Protein AF-A0A2A3JW43-F1 (afdb_monomer_lite)

Structure (mmCIF, N/CA/C/O backbone):
data_AF-A0A2A3JW43-F1
#
_entry.id   AF-A0A2A3JW43-F1
#
loop_
_atom_site.group_PDB
_atom_site.id
_atom_site.type_symbol
_atom_site.label_atom_id
_atom_site.label_alt_id
_atom_site.label_comp_id
_atom_site.label_asym_id
_atom_site.label_entity_id
_atom_site.label_seq_id
_atom_site.pdbx_PDB_ins_code
_atom_site.Cartn_x
_atom_site.Cartn_y
_atom_site.Cartn_z
_atom_site.occupancy
_atom_site.B_iso_or_equiv
_atom_site.auth_seq_id
_atom_site.auth_comp_id
_atom_site.auth_asym_id
_atom_site.auth_atom_id
_atom_site.pdbx_PDB_model_num
ATOM 1 N N . MET A 1 1 ? 16.496 1.775 -13.556 1.00 76.06 1 MET A N 1
ATOM 2 C CA . MET A 1 1 ? 16.497 1.705 -12.081 1.00 76.06 1 MET A CA 1
ATOM 3 C C . MET A 1 1 ? 17.542 0.686 -11.689 1.00 76.06 1 MET A C 1
ATOM 5 O O . MET A 1 1 ? 17.567 -0.373 -12.303 1.00 76.06 1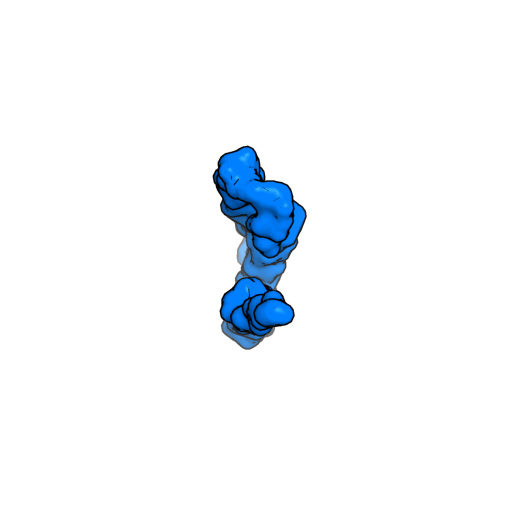 MET A O 1
ATOM 9 N N . THR A 1 2 ? 18.426 1.015 -10.754 1.00 92.81 2 THR A N 1
ATOM 10 C CA . THR A 1 2 ? 19.370 0.031 -10.197 1.00 92.81 2 THR A CA 1
ATOM 11 C C . THR A 1 2 ? 18.689 -0.784 -9.095 1.00 92.81 2 THR A C 1
ATOM 13 O O . THR A 1 2 ? 17.685 -0.339 -8.535 1.00 92.81 2 THR A O 1
ATOM 16 N N . ASP A 1 3 ? 19.236 -1.953 -8.748 1.00 92.75 3 ASP A N 1
ATOM 17 C CA . ASP A 1 3 ? 18.681 -2.796 -7.674 1.00 92.75 3 ASP A CA 1
ATOM 18 C C . ASP A 1 3 ? 18.631 -2.058 -6.330 1.00 92.75 3 ASP A C 1
ATOM 20 O O . ASP A 1 3 ? 17.650 -2.145 -5.592 1.00 92.75 3 ASP A O 1
ATOM 24 N N . MET A 1 4 ? 19.661 -1.254 -6.042 1.00 96.56 4 MET A N 1
ATOM 25 C CA . MET A 1 4 ? 19.715 -0.415 -4.843 1.00 96.56 4 MET A CA 1
ATOM 26 C C . MET A 1 4 ? 18.608 0.646 -4.841 1.00 96.56 4 MET A C 1
ATOM 28 O O . MET A 1 4 ? 17.942 0.840 -3.828 1.00 96.56 4 MET A O 1
ATOM 32 N N . GLU A 1 5 ? 18.377 1.315 -5.973 1.00 94.38 5 GLU A N 1
ATOM 33 C CA . GLU A 1 5 ? 17.324 2.327 -6.098 1.00 94.38 5 GLU A CA 1
ATOM 34 C C . GLU A 1 5 ? 15.927 1.703 -5.937 1.00 94.38 5 GLU A C 1
ATOM 36 O O . GLU A 1 5 ? 15.049 2.283 -5.294 1.00 94.38 5 GLU A O 1
ATOM 41 N N . LEU A 1 6 ? 15.718 0.496 -6.475 1.00 94.06 6 LEU A N 1
ATOM 42 C CA . LEU A 1 6 ? 14.477 -0.252 -6.284 1.00 94.06 6 LEU A CA 1
ATOM 43 C C . LEU A 1 6 ? 14.272 -0.607 -4.807 1.00 94.06 6 LEU A C 1
ATOM 45 O O . LEU A 1 6 ? 13.199 -0.346 -4.263 1.00 94.06 6 LEU A O 1
ATOM 49 N N . LEU A 1 7 ? 15.299 -1.139 -4.139 1.00 96.44 7 LEU A N 1
ATOM 50 C CA . LEU A 1 7 ? 15.229 -1.490 -2.722 1.00 96.44 7 LEU A CA 1
ATOM 51 C C . LEU A 1 7 ? 14.949 -0.264 -1.842 1.00 96.44 7 LEU A C 1
ATOM 53 O O . LEU A 1 7 ? 14.124 -0.340 -0.934 1.00 96.44 7 LEU A O 1
ATOM 57 N N . GLN A 1 8 ? 15.572 0.878 -2.141 1.00 97.44 8 GLN A N 1
ATOM 58 C CA . GLN A 1 8 ? 15.314 2.145 -1.451 1.00 97.44 8 GLN A CA 1
ATOM 59 C C . GLN A 1 8 ? 13.864 2.603 -1.622 1.00 97.44 8 GLN A C 1
ATOM 61 O O . GLN A 1 8 ? 13.226 2.984 -0.643 1.00 97.44 8 GLN A O 1
ATOM 66 N N . ARG A 1 9 ? 13.312 2.531 -2.839 1.00 95.88 9 ARG A N 1
ATOM 67 C CA . ARG A 1 9 ? 11.912 2.904 -3.109 1.00 95.88 9 ARG A CA 1
ATOM 68 C C . ARG A 1 9 ? 10.926 1.977 -2.402 1.00 95.88 9 ARG A C 1
ATOM 70 O O . ARG A 1 9 ? 9.957 2.460 -1.822 1.00 95.88 9 ARG A O 1
ATOM 77 N N . LEU A 1 10 ? 11.179 0.668 -2.411 1.00 97.56 10 LEU A N 1
ATOM 78 C CA . LEU A 1 10 ? 10.352 -0.310 -1.699 1.00 97.56 10 LEU A CA 1
ATOM 79 C C . LEU A 1 10 ? 10.438 -0.119 -0.180 1.00 97.56 10 LEU A C 1
ATOM 81 O O . LEU A 1 10 ? 9.410 -0.124 0.497 1.00 97.56 10 LEU A O 1
ATOM 85 N N . GLY A 1 11 ? 11.642 0.115 0.347 1.00 97.75 11 GLY A N 1
ATOM 86 C CA . GLY A 1 11 ? 11.868 0.429 1.755 1.00 97.75 11 GLY A CA 1
ATOM 87 C C . GLY A 1 11 ? 11.172 1.720 2.181 1.00 97.75 11 GLY A C 1
ATOM 88 O O . GLY A 1 11 ? 10.519 1.743 3.221 1.00 97.75 11 GLY A O 1
ATOM 89 N N . LEU A 1 12 ? 11.232 2.770 1.356 1.00 98.12 12 LEU A N 1
ATOM 90 C CA . LEU A 1 12 ? 10.538 4.033 1.603 1.00 98.12 12 LEU A CA 1
ATOM 91 C C . LEU A 1 12 ? 9.016 3.846 1.591 1.00 98.12 12 LEU A C 1
ATOM 93 O O . LEU A 1 12 ? 8.332 4.329 2.489 1.00 98.12 12 LEU A O 1
ATOM 97 N N . ALA A 1 13 ? 8.482 3.103 0.620 1.00 97.75 13 ALA A N 1
ATOM 98 C CA . ALA A 1 13 ? 7.054 2.817 0.536 1.00 97.75 13 ALA A CA 1
ATOM 99 C C . ALA A 1 13 ? 6.550 2.017 1.756 1.00 97.75 13 ALA A C 1
ATOM 101 O O . ALA A 1 13 ? 5.504 2.340 2.324 1.00 97.75 13 ALA A O 1
ATOM 102 N N . LEU A 1 14 ? 7.324 1.024 2.210 1.00 97.56 14 LEU A N 1
ATOM 103 C CA . LEU A 1 14 ? 7.061 0.281 3.445 1.00 97.56 14 LEU A CA 1
ATOM 104 C C . LEU A 1 14 ? 7.122 1.199 4.677 1.00 97.56 14 LEU A C 1
ATOM 106 O O . LEU A 1 14 ? 6.226 1.147 5.517 1.00 97.56 14 LEU A O 1
ATOM 110 N N . ALA A 1 15 ? 8.152 2.043 4.783 1.00 97.69 15 ALA A N 1
ATOM 111 C CA . ALA A 1 15 ? 8.341 2.961 5.904 1.00 97.69 15 ALA A CA 1
ATOM 112 C C . ALA A 1 15 ? 7.194 3.973 6.015 1.00 97.69 15 ALA A C 1
ATOM 114 O O . ALA A 1 15 ? 6.684 4.192 7.110 1.00 97.69 15 ALA A O 1
ATOM 115 N N . ILE A 1 16 ? 6.731 4.523 4.889 1.00 96.81 16 ILE A N 1
ATOM 116 C CA . ILE A 1 16 ? 5.559 5.408 4.841 1.00 96.81 16 ILE A CA 1
ATOM 117 C C . ILE A 1 16 ? 4.309 4.657 5.318 1.00 96.81 16 ILE A C 1
ATOM 119 O O . ILE A 1 16 ? 3.576 5.160 6.167 1.00 96.81 16 ILE A O 1
ATOM 123 N N . GLY A 1 17 ? 4.084 3.431 4.833 1.00 94.88 17 GLY A N 1
ATOM 124 C CA . GLY A 1 17 ? 2.964 2.601 5.281 1.00 94.88 17 GLY A CA 1
ATOM 125 C C . GLY A 1 17 ? 3.008 2.297 6.784 1.00 94.88 17 GLY A C 1
ATOM 126 O O . GLY A 1 17 ? 1.996 2.406 7.477 1.00 94.88 17 GLY A O 1
ATOM 127 N N . LEU A 1 18 ? 4.186 1.969 7.316 1.00 95.06 18 LEU A N 1
ATOM 128 C CA . LEU A 1 18 ? 4.394 1.745 8.748 1.00 95.06 18 LEU A CA 1
ATOM 129 C C . LEU A 1 18 ? 4.159 3.014 9.571 1.00 95.06 18 LEU A C 1
ATOM 131 O O . LEU A 1 18 ? 3.506 2.931 10.609 1.00 95.06 18 LEU A O 1
ATOM 135 N N . LEU A 1 19 ? 4.647 4.169 9.106 1.00 94.38 19 LEU A N 1
ATOM 136 C CA . LEU A 1 19 ? 4.483 5.459 9.776 1.00 94.38 19 LEU A CA 1
ATOM 137 C C . LEU A 1 19 ? 3.001 5.820 9.913 1.00 94.38 19 LEU A C 1
ATOM 139 O O . LEU A 1 19 ? 2.525 6.035 11.025 1.00 94.38 19 LEU A O 1
ATOM 143 N N . VAL A 1 20 ? 2.251 5.772 8.807 1.00 91.19 20 VAL A N 1
ATOM 144 C CA . VAL A 1 20 ? 0.799 6.022 8.808 1.00 91.19 20 VAL A CA 1
ATOM 145 C C . VAL A 1 20 ? 0.084 5.037 9.733 1.00 91.19 20 VAL A C 1
ATOM 147 O O . VAL A 1 20 ? -0.770 5.423 10.533 1.00 91.19 20 VAL A O 1
ATOM 150 N N . GLY A 1 21 ? 0.446 3.754 9.662 1.00 89.69 21 GLY A N 1
ATOM 151 C CA . GLY A 1 21 ? -0.120 2.727 10.528 1.00 89.69 21 GLY A CA 1
ATOM 152 C C . GLY A 1 21 ? 0.147 2.974 12.015 1.00 89.69 21 GLY A C 1
ATOM 153 O O . GLY A 1 21 ? -0.727 2.711 12.843 1.00 89.69 21 GLY A O 1
ATOM 154 N N . LEU A 1 22 ? 1.331 3.484 12.361 1.00 89.44 22 LEU A N 1
ATOM 155 C CA . LEU A 1 22 ? 1.726 3.781 13.735 1.00 89.44 22 LEU A CA 1
ATOM 156 C C . LEU A 1 22 ? 0.999 5.014 14.275 1.00 89.44 22 LEU A C 1
ATOM 158 O O . LEU A 1 22 ? 0.453 4.947 15.373 1.00 89.44 22 LEU A O 1
ATOM 162 N N . GLU A 1 23 ? 0.933 6.098 13.501 1.00 88.81 23 GLU A N 1
ATOM 163 C CA . GLU A 1 23 ? 0.189 7.311 13.866 1.00 88.81 23 GLU A CA 1
ATOM 164 C C . GLU A 1 23 ? -1.286 6.991 14.131 1.00 88.81 23 GLU A C 1
ATOM 166 O O . GLU A 1 23 ? -1.840 7.335 15.179 1.00 88.81 23 GLU A O 1
ATOM 171 N N . ARG A 1 24 ? -1.914 6.237 13.220 1.00 82.00 24 ARG A N 1
ATOM 172 C CA . ARG A 1 24 ? -3.307 5.797 13.363 1.00 82.00 24 ARG A CA 1
ATOM 173 C C . ARG A 1 24 ? -3.494 4.833 14.534 1.00 82.00 24 ARG A C 1
ATOM 175 O O . ARG A 1 24 ? -4.473 4.950 15.270 1.00 82.00 24 ARG A O 1
ATOM 182 N N . GLY A 1 25 ? -2.554 3.908 14.733 1.00 81.56 25 GLY A N 1
ATOM 183 C CA . GLY A 1 25 ? -2.565 2.967 15.853 1.00 81.56 25 GLY A CA 1
ATOM 184 C C . GLY A 1 25 ? -2.404 3.647 17.214 1.00 81.56 25 GLY A C 1
ATOM 185 O O . GLY A 1 25 ? -3.002 3.204 18.194 1.00 81.56 25 GLY A O 1
ATOM 186 N N . TRP A 1 26 ? -1.644 4.744 17.282 1.00 75.94 26 TRP A N 1
ATOM 187 C CA . TRP A 1 26 ? -1.460 5.519 18.506 1.00 75.94 26 TRP A CA 1
ATOM 188 C C . TRP A 1 26 ? -2.679 6.403 18.798 1.00 75.94 26 TRP A C 1
ATOM 190 O O . TRP A 1 26 ? -3.151 6.406 19.935 1.00 75.94 26 TRP A O 1
ATOM 200 N N . HIS A 1 27 ? -3.252 7.074 17.792 1.00 67.44 27 HIS A N 1
ATOM 201 C CA . HIS A 1 27 ? -4.489 7.850 17.963 1.00 67.44 27 HIS A CA 1
ATOM 202 C C . HIS A 1 27 ? -5.694 6.989 18.368 1.00 67.44 27 HIS A C 1
ATOM 204 O O . HIS A 1 27 ? -6.522 7.434 19.158 1.00 67.44 27 HIS A O 1
ATOM 210 N N . GLY A 1 28 ? -5.748 5.727 17.934 1.00 61.66 28 GLY A N 1
ATOM 211 C CA . GLY A 1 28 ? -6.782 4.774 18.348 1.00 61.66 28 GLY A CA 1
ATOM 212 C C . GLY A 1 28 ? -6.743 4.356 19.825 1.00 61.66 28 GLY A C 1
ATOM 213 O O . GLY A 1 28 ? -7.607 3.593 20.241 1.00 61.66 28 GLY A O 1
ATOM 214 N N . ARG A 1 29 ? -5.769 4.820 20.628 1.00 58.38 29 ARG A N 1
ATOM 215 C CA . ARG A 1 29 ? -5.702 4.533 22.076 1.00 58.38 29 ARG A CA 1
ATOM 216 C C . ARG A 1 29 ? -6.620 5.408 22.937 1.00 58.38 29 ARG A C 1
ATOM 218 O O . ARG A 1 29 ? -6.870 5.038 24.077 1.00 58.38 29 ARG A O 1
ATOM 225 N N . ALA A 1 30 ? -7.107 6.535 22.415 1.00 58.19 30 ALA A N 1
ATOM 226 C CA . ALA A 1 30 ? -8.103 7.376 23.091 1.00 58.19 30 ALA A CA 1
ATOM 227 C C . ALA A 1 30 ? -9.555 7.019 22.704 1.00 58.19 30 ALA A C 1
ATOM 229 O O . ALA A 1 30 ? -10.496 7.439 23.371 1.00 58.19 30 ALA A O 1
ATOM 230 N N . GLU A 1 31 ? -9.730 6.237 21.636 1.00 56.19 31 GLU A N 1
ATOM 231 C CA . GLU A 1 31 ? -11.023 5.809 21.096 1.00 56.19 31 GLU A CA 1
ATOM 232 C C . GLU A 1 31 ? -11.458 4.459 21.695 1.00 56.19 31 GLU A C 1
ATOM 234 O O . GLU A 1 31 ? -10.631 3.582 21.957 1.00 56.19 31 GLU A O 1
ATOM 239 N N . ARG A 1 32 ? -12.768 4.289 21.925 1.00 51.66 32 ARG A N 1
ATOM 240 C CA . ARG A 1 32 ? -13.361 3.105 22.581 1.00 51.66 32 ARG A CA 1
ATOM 241 C C . ARG A 1 32 ? -12.977 1.795 21.874 1.00 51.66 32 ARG A C 1
ATOM 243 O O . ARG A 1 32 ? -12.896 1.727 20.645 1.00 51.66 32 ARG A O 1
ATOM 250 N N . GLU A 1 33 ? -12.803 0.728 22.660 1.00 47.53 33 GLU A N 1
ATOM 251 C CA . GLU A 1 33 ? -12.545 -0.633 22.172 1.00 47.53 33 GLU A CA 1
ATOM 252 C C . GLU A 1 33 ? -13.612 -1.065 21.151 1.00 47.53 33 GLU A C 1
ATOM 254 O O . GLU A 1 33 ? -14.758 -1.329 21.497 1.00 47.53 33 GLU A O 1
ATOM 259 N N . GLY A 1 34 ? -13.236 -1.091 19.866 1.00 53.59 34 GLY A N 1
ATOM 260 C CA . GLY A 1 34 ? -14.124 -1.469 18.758 1.00 53.59 34 GLY A CA 1
ATOM 261 C C . GLY A 1 34 ? -13.914 -0.686 17.457 1.00 53.59 34 GLY A C 1
ATOM 262 O O . GLY A 1 34 ? -14.258 -1.190 16.394 1.00 53.59 34 GLY A O 1
ATOM 263 N N . ALA A 1 35 ? -13.287 0.497 17.501 1.00 51.94 35 ALA A N 1
ATOM 264 C CA . ALA A 1 35 ? -13.088 1.367 16.330 1.00 51.94 35 ALA A CA 1
ATOM 265 C C . ALA A 1 35 ? -11.707 1.225 15.645 1.00 51.94 35 ALA A C 1
ATOM 267 O O . ALA A 1 35 ? -11.218 2.155 15.002 1.00 51.94 35 ALA A O 1
ATOM 268 N N . ARG A 1 36 ? -11.022 0.079 15.779 1.00 58.34 36 ARG A N 1
ATOM 269 C CA . ARG A 1 36 ? -9.700 -0.133 15.152 1.00 58.34 36 ARG A CA 1
ATOM 270 C C . ARG A 1 36 ? -9.851 -0.446 13.657 1.00 58.34 36 ARG A C 1
ATOM 272 O O . ARG A 1 36 ? -9.824 -1.604 13.261 1.00 58.34 36 ARG A O 1
ATOM 279 N N . VAL A 1 37 ? -10.006 0.602 12.845 1.00 57.47 37 VAL A N 1
ATOM 280 C CA . VAL A 1 37 ? -10.322 0.528 11.402 1.00 57.47 37 VAL A CA 1
ATOM 281 C C . VAL A 1 37 ? -9.220 -0.131 10.548 1.00 57.47 37 VAL A C 1
ATOM 283 O O . VAL A 1 37 ? -9.535 -0.738 9.534 1.00 57.47 37 VAL A O 1
ATOM 286 N N . ALA A 1 38 ? -7.943 -0.099 10.944 1.00 64.62 38 ALA A N 1
ATOM 287 C CA . ALA A 1 38 ? -6.879 -0.904 10.325 1.00 64.62 38 ALA A CA 1
ATOM 288 C C . ALA A 1 38 ? -5.606 -0.876 11.188 1.00 64.62 38 ALA A C 1
ATOM 290 O O . ALA A 1 38 ? -5.286 0.143 11.797 1.00 64.62 38 ALA A O 1
ATOM 291 N N . GLY A 1 39 ? -4.877 -1.995 11.252 1.00 76.50 39 GLY A N 1
ATOM 292 C CA . GLY A 1 39 ? -3.630 -2.099 12.017 1.00 76.50 39 GLY A CA 1
ATOM 293 C C . GLY A 1 39 ? -2.392 -1.657 11.229 1.00 76.50 39 GLY A C 1
ATOM 294 O O . GLY A 1 39 ? -2.417 -1.577 10.002 1.00 76.50 39 GLY A O 1
ATOM 295 N N . VAL A 1 40 ? -1.269 -1.468 11.936 1.00 86.94 40 VAL A N 1
ATOM 296 C CA . VAL A 1 40 ? 0.060 -1.144 11.365 1.00 86.94 40 VAL A CA 1
ATOM 297 C C . VAL A 1 40 ? 0.434 -2.063 10.195 1.00 86.94 40 VAL A C 1
ATOM 299 O O . VAL A 1 40 ? 0.954 -1.607 9.181 1.00 86.94 40 VAL A O 1
ATOM 302 N N . ARG A 1 41 ? 0.114 -3.361 10.307 1.00 90.38 41 ARG A N 1
ATOM 303 C CA . ARG A 1 41 ? 0.385 -4.367 9.268 1.00 90.38 41 ARG A CA 1
ATOM 304 C C . ARG A 1 41 ? -0.332 -4.057 7.953 1.00 90.38 41 ARG A C 1
ATOM 306 O O . ARG A 1 41 ? 0.272 -4.188 6.897 1.00 90.38 41 ARG A O 1
ATOM 313 N N . THR A 1 42 ? -1.593 -3.628 8.008 1.00 90.44 42 THR A N 1
ATOM 314 C CA . THR A 1 42 ? -2.392 -3.344 6.809 1.00 90.44 42 THR A CA 1
ATOM 315 C C . THR A 1 42 ? -1.810 -2.160 6.046 1.00 90.44 42 THR A C 1
ATOM 317 O O . THR A 1 42 ? -1.593 -2.261 4.843 1.00 90.44 42 THR A O 1
ATOM 320 N N . PHE A 1 43 ? -1.480 -1.066 6.739 1.00 92.19 43 PHE A N 1
ATOM 321 C CA . PHE A 1 43 ? -0.883 0.105 6.092 1.00 92.19 43 PHE A CA 1
ATOM 322 C C . PHE A 1 43 ? 0.526 -0.170 5.552 1.00 92.19 43 PHE A C 1
ATOM 324 O O . PHE A 1 43 ? 0.848 0.294 4.461 1.00 92.19 43 PHE A O 1
ATOM 331 N N . ALA A 1 44 ? 1.333 -0.983 6.243 1.00 94.94 44 ALA A N 1
ATOM 332 C CA . ALA A 1 44 ? 2.630 -1.429 5.730 1.00 94.94 44 ALA A CA 1
ATOM 333 C C . ALA A 1 44 ? 2.495 -2.199 4.406 1.00 94.94 44 ALA A C 1
ATOM 335 O O . ALA A 1 44 ? 3.217 -1.920 3.450 1.00 94.94 44 ALA A O 1
ATOM 336 N N . LEU A 1 45 ? 1.539 -3.134 4.331 1.00 95.81 45 LEU A N 1
ATOM 337 C CA . LEU A 1 45 ? 1.269 -3.908 3.118 1.00 95.81 45 LEU A CA 1
ATOM 338 C C . LEU A 1 45 ? 0.715 -3.038 1.984 1.00 95.81 45 LEU A C 1
ATOM 340 O O . LEU A 1 45 ? 1.121 -3.219 0.842 1.00 95.81 45 LEU A O 1
ATOM 344 N N . VAL A 1 46 ? -0.162 -2.073 2.282 1.00 95.81 46 VAL A N 1
ATOM 345 C CA . VAL A 1 46 ? -0.685 -1.121 1.285 1.00 95.81 46 VAL A CA 1
ATOM 346 C C . VAL A 1 46 ? 0.435 -0.240 0.723 1.00 95.81 46 VAL A C 1
ATOM 348 O O . VAL A 1 46 ? 0.523 -0.069 -0.492 1.00 95.81 46 VAL A O 1
ATOM 351 N N . GLY A 1 47 ? 1.322 0.273 1.583 1.00 96.31 47 GLY A N 1
ATOM 352 C CA . GLY A 1 47 ? 2.499 1.030 1.155 1.00 96.31 47 GLY A CA 1
ATOM 353 C C . GLY A 1 47 ? 3.415 0.197 0.257 1.00 96.31 47 GLY A C 1
ATOM 354 O O . GLY A 1 47 ? 3.753 0.621 -0.848 1.00 96.31 47 GLY A O 1
ATOM 355 N N . LEU A 1 48 ? 3.744 -1.030 0.676 1.00 97.31 48 LEU A N 1
ATOM 356 C CA . LEU A 1 48 ? 4.571 -1.948 -0.110 1.00 97.31 48 LEU A CA 1
ATOM 357 C C . LEU A 1 48 ? 3.926 -2.304 -1.459 1.00 97.31 48 LEU A C 1
ATOM 359 O O . LEU A 1 48 ? 4.615 -2.302 -2.476 1.00 97.31 48 LEU A O 1
ATOM 363 N N . LEU A 1 49 ? 2.613 -2.552 -1.492 1.00 97.44 49 LEU A N 1
ATOM 364 C CA . LEU A 1 49 ? 1.858 -2.800 -2.723 1.00 97.44 49 LEU A CA 1
ATOM 365 C C . LEU A 1 49 ? 1.985 -1.619 -3.698 1.00 97.44 49 LEU A C 1
ATOM 367 O O . LEU A 1 49 ? 2.248 -1.824 -4.884 1.00 97.44 49 LEU A O 1
ATOM 371 N N . GLY A 1 50 ? 1.852 -0.385 -3.205 1.00 96.62 50 GLY A N 1
ATOM 372 C CA . GLY A 1 50 ? 2.077 0.825 -4.001 1.00 96.62 50 GLY A CA 1
ATOM 373 C C . GLY A 1 50 ? 3.502 0.904 -4.559 1.00 96.62 50 GLY A C 1
ATOM 374 O O . GLY A 1 50 ? 3.689 1.155 -5.748 1.00 96.62 50 GLY A O 1
ATOM 375 N N . GLY A 1 51 ? 4.510 0.611 -3.731 1.00 96.75 51 GLY A N 1
ATOM 376 C CA . GLY A 1 51 ? 5.912 0.565 -4.157 1.00 96.75 51 GLY A CA 1
ATOM 377 C C . GLY A 1 51 ? 6.190 -0.490 -5.235 1.00 96.75 51 GLY A C 1
ATOM 378 O O . GLY A 1 51 ? 6.848 -0.190 -6.230 1.00 96.75 51 GLY A O 1
ATOM 379 N N . VAL A 1 52 ? 5.659 -1.707 -5.076 1.00 97.19 52 VAL A N 1
ATOM 380 C CA . VAL A 1 52 ? 5.833 -2.814 -6.036 1.00 97.19 52 VAL A CA 1
ATOM 381 C C . VAL A 1 52 ? 5.154 -2.492 -7.364 1.00 97.19 52 VAL A C 1
ATOM 383 O O . VAL A 1 52 ? 5.777 -2.579 -8.420 1.00 97.19 52 VAL A O 1
ATOM 386 N N . THR A 1 53 ? 3.888 -2.079 -7.325 1.00 96.81 53 THR A N 1
ATOM 387 C CA . THR A 1 53 ? 3.124 -1.770 -8.544 1.00 96.81 53 THR A CA 1
ATOM 388 C C . THR A 1 53 ? 3.661 -0.537 -9.271 1.00 96.81 53 THR A C 1
ATOM 390 O O . THR A 1 53 ? 3.715 -0.536 -10.499 1.00 96.81 53 THR A O 1
ATOM 393 N N . GLY A 1 54 ? 4.150 0.471 -8.541 1.00 95.25 54 GLY A N 1
ATOM 394 C CA . GLY A 1 54 ? 4.864 1.614 -9.111 1.00 95.25 54 GLY A CA 1
ATOM 395 C C . GLY A 1 54 ? 6.222 1.239 -9.713 1.00 95.25 54 GLY A C 1
ATOM 396 O O . GLY A 1 54 ? 6.576 1.740 -10.776 1.00 95.25 54 GLY A O 1
ATOM 397 N N . GLY A 1 55 ? 6.962 0.319 -9.087 1.00 94.94 55 GLY A N 1
ATOM 398 C CA . GLY A 1 55 ? 8.216 -0.217 -9.630 1.00 94.94 55 GLY A CA 1
ATOM 399 C C . GLY A 1 55 ? 8.029 -1.032 -10.914 1.00 94.94 55 GLY A C 1
ATOM 400 O O . GLY A 1 55 ? 8.917 -1.041 -11.761 1.00 94.94 55 GLY A O 1
ATOM 401 N N . LEU A 1 56 ? 6.866 -1.668 -11.085 1.00 95.12 56 LEU A N 1
ATOM 402 C CA . LEU A 1 56 ? 6.492 -2.420 -12.291 1.00 95.12 56 LEU A CA 1
ATOM 403 C C . LEU A 1 56 ? 5.888 -1.547 -13.403 1.00 95.12 56 LEU A C 1
ATOM 405 O O . LEU A 1 56 ? 5.801 -1.998 -14.547 1.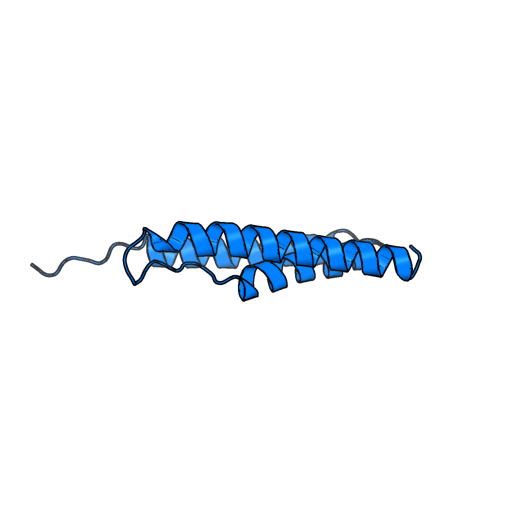00 95.12 56 LEU A O 1
ATOM 409 N N . ALA A 1 57 ? 5.535 -0.292 -13.107 1.00 94.50 57 ALA A N 1
ATOM 410 C CA . ALA A 1 57 ? 4.950 0.643 -14.068 1.00 94.50 57 ALA A CA 1
ATOM 411 C C . ALA A 1 57 ? 5.739 0.808 -15.386 1.00 94.50 57 ALA A C 1
ATOM 413 O O . ALA A 1 57 ? 5.093 0.950 -16.423 1.00 94.50 57 ALA A O 1
ATOM 414 N N . PRO A 1 58 ? 7.089 0.745 -15.422 1.00 93.31 58 PRO A N 1
ATOM 415 C CA . PRO A 1 58 ? 7.834 0.794 -16.682 1.00 93.31 58 PRO A CA 1
ATOM 416 C C . PRO A 1 58 ? 7.507 -0.350 -17.653 1.00 93.31 58 PRO A C 1
ATOM 418 O O . PRO A 1 58 ? 7.673 -0.182 -18.856 1.00 93.31 58 PRO A O 1
ATOM 421 N N . VAL A 1 59 ? 7.046 -1.500 -17.147 1.00 93.81 59 VAL A N 1
ATOM 422 C CA . VAL A 1 59 ? 6.725 -2.692 -17.953 1.00 93.81 59 VAL A CA 1
ATOM 423 C C . VAL A 1 59 ? 5.215 -2.846 -18.146 1.00 93.81 59 VAL A C 1
ATOM 425 O O . VAL A 1 59 ? 4.764 -3.236 -19.217 1.00 93.81 59 VAL A O 1
ATOM 428 N N . SER A 1 60 ? 4.414 -2.523 -17.128 1.00 93.62 60 SER A N 1
ATOM 429 C CA . SER A 1 60 ? 2.950 -2.656 -17.172 1.00 93.62 60 SER A CA 1
ATOM 430 C C . SER A 1 60 ? 2.210 -1.397 -17.637 1.00 93.62 60 SER A C 1
ATOM 432 O O . SER A 1 60 ? 0.985 -1.411 -17.763 1.00 93.62 60 SER A O 1
ATOM 434 N N . GLY A 1 61 ? 2.913 -0.273 -17.788 1.00 92.81 61 GLY A N 1
ATOM 435 C CA . GLY A 1 61 ? 2.293 1.046 -17.878 1.00 92.81 61 GLY A CA 1
ATOM 436 C C . GLY A 1 61 ? 1.493 1.396 -16.615 1.00 92.81 61 GLY A C 1
ATOM 437 O O . GLY A 1 61 ? 1.661 0.796 -15.549 1.00 92.81 61 GLY A O 1
ATOM 438 N N . ALA A 1 62 ? 0.577 2.358 -16.744 1.00 93.94 62 ALA A N 1
ATOM 439 C CA . ALA A 1 62 ? -0.244 2.853 -15.634 1.00 93.94 62 ALA A CA 1
ATOM 440 C C . ALA A 1 62 ? -1.358 1.886 -15.185 1.00 93.94 62 ALA A C 1
ATOM 442 O O . ALA A 1 62 ? -1.988 2.118 -14.154 1.00 93.94 62 ALA A O 1
ATOM 443 N N . VAL A 1 63 ? -1.608 0.807 -15.935 1.00 96.00 63 VAL A N 1
ATOM 444 C CA . VAL A 1 63 ? -2.738 -0.104 -15.691 1.00 96.00 63 VAL A CA 1
ATOM 445 C C . VAL A 1 63 ? -2.618 -0.784 -14.330 1.00 96.00 63 VAL A C 1
ATOM 447 O O . VAL A 1 63 ? -3.553 -0.736 -13.538 1.00 96.00 63 VAL A O 1
ATOM 450 N N . LEU A 1 64 ? -1.464 -1.383 -14.034 1.00 95.56 64 LEU A N 1
ATOM 451 C CA . LEU A 1 64 ? -1.247 -2.122 -12.790 1.00 95.56 64 LEU A CA 1
ATOM 452 C C . LEU A 1 64 ? -1.295 -1.231 -11.530 1.00 95.56 64 LEU A C 1
ATOM 454 O O . LEU A 1 64 ? -2.069 -1.551 -10.625 1.00 95.56 64 LEU A O 1
ATOM 458 N N . PRO A 1 65 ? -0.546 -0.110 -11.438 1.00 94.94 65 PRO A N 1
ATOM 459 C CA . PRO A 1 65 ? -0.657 0.793 -10.291 1.00 94.94 65 PRO A CA 1
ATOM 460 C C . PRO A 1 65 ? -2.049 1.431 -10.183 1.00 94.94 6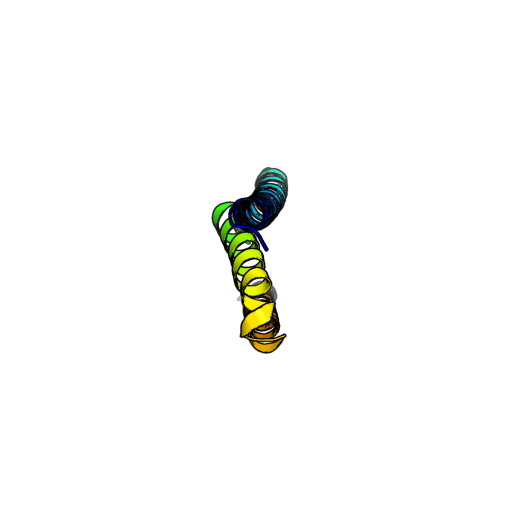5 PRO A C 1
ATOM 462 O O . PRO A 1 65 ? -2.563 1.575 -9.075 1.00 94.94 65 PRO A O 1
ATOM 465 N N . GLY A 1 66 ? -2.701 1.745 -11.309 1.00 96.69 66 GLY A N 1
ATOM 466 C CA . GLY A 1 66 ? -4.079 2.241 -11.321 1.00 96.69 66 GLY A CA 1
ATOM 467 C C . GLY A 1 66 ? -5.072 1.223 -10.756 1.00 96.69 66 GLY A C 1
ATOM 468 O O . GLY A 1 66 ? -5.874 1.560 -9.888 1.00 96.69 66 GLY A O 1
ATOM 469 N N . ALA A 1 67 ? -4.982 -0.040 -11.179 1.00 97.06 67 ALA A N 1
ATOM 470 C CA . ALA A 1 67 ? -5.824 -1.121 -10.672 1.00 97.06 67 ALA A CA 1
ATOM 471 C C . ALA A 1 67 ? -5.602 -1.372 -9.173 1.00 97.06 67 ALA A C 1
ATOM 473 O O . ALA A 1 67 ? -6.569 -1.530 -8.429 1.00 97.06 67 ALA A O 1
ATOM 474 N N . ALA A 1 68 ? -4.350 -1.356 -8.709 1.00 96.31 68 ALA A N 1
ATOM 475 C CA . ALA A 1 68 ? -4.034 -1.508 -7.292 1.00 96.31 68 ALA A CA 1
ATOM 476 C C . ALA A 1 68 ? -4.603 -0.357 -6.449 1.00 96.31 68 ALA A C 1
ATOM 478 O O . ALA A 1 68 ? -5.206 -0.598 -5.402 1.00 96.31 68 ALA A O 1
ATOM 479 N N . LEU A 1 69 ? -4.480 0.884 -6.931 1.00 95.94 69 LEU A N 1
ATOM 480 C CA . LEU A 1 69 ? -5.061 2.052 -6.276 1.00 95.94 69 LEU A CA 1
ATOM 481 C C . LEU A 1 69 ? -6.591 1.955 -6.200 1.00 95.94 69 LEU A C 1
ATOM 483 O O . LEU A 1 69 ? -7.167 2.198 -5.137 1.00 95.94 69 LEU A O 1
ATOM 487 N N . LEU A 1 70 ? -7.246 1.569 -7.299 1.00 97.62 70 LEU A N 1
ATOM 488 C CA . LEU A 1 70 ? -8.696 1.369 -7.345 1.00 97.62 70 LEU A CA 1
ATOM 489 C C . LEU A 1 70 ? -9.145 0.261 -6.389 1.00 97.62 70 LEU A C 1
ATOM 491 O O . LEU A 1 70 ? -10.128 0.444 -5.677 1.00 97.62 70 LEU A O 1
ATOM 495 N N . ALA A 1 71 ? -8.413 -0.853 -6.318 1.00 96.25 71 ALA A N 1
ATOM 496 C CA . ALA A 1 71 ? -8.728 -1.959 -5.418 1.00 96.25 71 ALA A CA 1
ATOM 497 C C . ALA A 1 71 ? -8.647 -1.539 -3.941 1.00 96.25 71 ALA A C 1
ATOM 499 O O . ALA A 1 71 ? -9.580 -1.790 -3.177 1.00 96.25 71 ALA A O 1
ATOM 500 N N . VAL A 1 72 ? -7.570 -0.850 -3.541 1.00 94.62 72 VAL A N 1
ATOM 501 C CA . VAL A 1 72 ? -7.418 -0.329 -2.171 1.00 94.62 72 VAL A CA 1
ATOM 502 C C . VAL A 1 72 ? -8.503 0.702 -1.858 1.00 94.62 72 VAL A C 1
ATOM 504 O O . VAL A 1 72 ? -9.133 0.631 -0.804 1.00 94.62 72 VAL A O 1
ATOM 507 N N . SER A 1 73 ? -8.767 1.631 -2.779 1.00 94.38 73 SER A N 1
ATOM 508 C CA . SER A 1 73 ? -9.801 2.659 -2.599 1.00 94.38 73 SER A CA 1
ATOM 509 C C . SER A 1 73 ? -11.194 2.044 -2.472 1.00 94.38 73 SER A C 1
ATOM 511 O O . SER A 1 73 ? -11.959 2.430 -1.591 1.00 94.38 73 SER A O 1
ATOM 513 N N . GLY A 1 74 ? -11.508 1.045 -3.300 1.00 95.38 74 GLY A N 1
ATOM 514 C CA . GLY A 1 74 ? -12.761 0.299 -3.240 1.00 95.38 74 GLY A CA 1
ATOM 515 C C . GLY A 1 74 ? -12.925 -0.448 -1.918 1.00 95.38 74 GLY A C 1
ATOM 516 O O . GLY A 1 74 ? -13.979 -0.354 -1.296 1.00 95.38 74 GLY A O 1
ATOM 517 N N . LEU A 1 75 ? -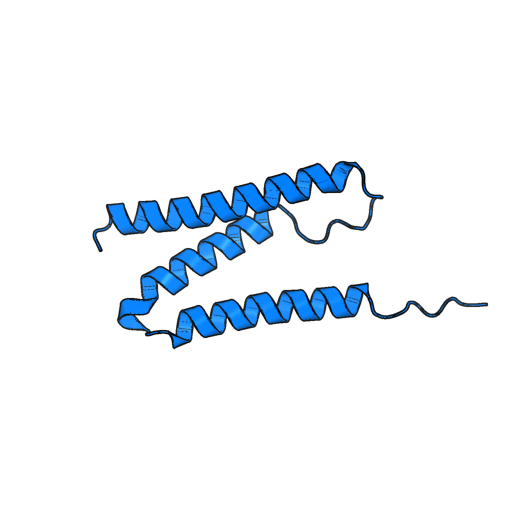11.873 -1.116 -1.430 1.00 91.50 75 LEU A N 1
ATOM 518 C CA . LEU A 1 75 ? -11.897 -1.789 -0.128 1.00 91.50 75 LEU A CA 1
ATOM 519 C C . LEU A 1 75 ? -12.183 -0.804 1.017 1.00 91.50 75 LEU A C 1
ATOM 521 O O . LEU A 1 75 ? -12.995 -1.097 1.894 1.00 91.50 75 LEU A O 1
ATOM 525 N N . LEU A 1 76 ? -11.556 0.377 0.993 1.00 89.12 76 LEU A N 1
ATOM 526 C CA . LEU A 1 76 ? -11.794 1.431 1.982 1.00 89.12 76 LEU A CA 1
ATOM 527 C C . LEU A 1 76 ? -13.220 1.988 1.896 1.00 89.12 76 LEU A C 1
ATOM 529 O O . LEU A 1 76 ? -13.865 2.158 2.930 1.00 89.12 76 LEU A O 1
ATOM 533 N N . ALA A 1 77 ? -13.734 2.224 0.687 1.00 91.25 77 ALA A N 1
ATOM 534 C CA . ALA A 1 77 ? -15.104 2.686 0.474 1.00 91.25 77 ALA A CA 1
ATOM 535 C C . ALA A 1 77 ? -16.129 1.671 1.001 1.00 91.25 77 ALA A C 1
ATOM 537 O O . ALA A 1 77 ? -17.040 2.039 1.737 1.00 91.25 77 ALA A O 1
ATOM 538 N N . VAL A 1 78 ? -15.932 0.384 0.703 1.00 91.69 78 VAL A N 1
ATOM 539 C CA . VAL A 1 78 ? -16.773 -0.714 1.200 1.00 91.69 78 VAL A CA 1
ATOM 540 C C . VAL A 1 78 ? -16.707 -0.810 2.727 1.00 91.69 78 VAL A C 1
ATOM 542 O O . VAL A 1 78 ? -17.743 -0.884 3.385 1.00 91.69 78 VAL A O 1
ATOM 545 N N . SER A 1 79 ? -15.509 -0.746 3.318 1.00 87.19 79 SER A N 1
ATOM 546 C CA . SER A 1 79 ? -15.338 -0.732 4.778 1.00 87.19 79 SER A CA 1
ATOM 547 C C . SER A 1 79 ? -16.064 0.449 5.426 1.00 87.19 79 SER A C 1
ATOM 549 O O . SER A 1 79 ? -16.673 0.303 6.489 1.00 87.19 79 SER A O 1
ATOM 551 N N . TYR A 1 80 ? -16.007 1.622 4.795 1.00 86.00 80 TYR A N 1
ATOM 552 C CA . TYR A 1 80 ? -16.708 2.809 5.263 1.00 86.00 80 TYR A CA 1
ATOM 553 C C . TYR A 1 80 ? -18.225 2.635 5.165 1.00 86.00 80 TYR A C 1
ATOM 555 O O . TYR A 1 80 ? -18.928 2.899 6.137 1.00 86.00 80 TYR A O 1
ATOM 563 N N . TRP A 1 81 ? -18.735 2.110 4.047 1.00 88.94 81 TRP A N 1
ATOM 564 C CA . TRP A 1 81 ? -20.158 1.808 3.882 1.00 88.94 81 TRP A CA 1
ATOM 565 C C . TRP A 1 81 ? -20.675 0.847 4.949 1.00 88.94 81 TRP A C 1
ATOM 567 O O . TRP A 1 81 ? -21.713 1.119 5.540 1.00 88.94 81 TRP A O 1
ATOM 577 N N . PHE A 1 82 ? -19.939 -0.217 5.274 1.00 85.06 82 PHE A N 1
ATOM 578 C CA . PHE A 1 82 ? -20.326 -1.118 6.365 1.00 85.06 82 PHE A CA 1
ATOM 579 C C . PHE A 1 82 ? -20.294 -0.453 7.746 1.00 85.06 82 PHE A C 1
ATOM 581 O O . PHE A 1 82 ? -21.072 -0.825 8.620 1.00 85.06 82 PHE A O 1
ATOM 588 N N . THR A 1 83 ? -19.417 0.533 7.953 1.00 82.56 83 THR A N 1
ATOM 589 C CA . THR A 1 83 ? -19.319 1.268 9.225 1.00 82.56 83 THR A CA 1
ATOM 590 C C . THR A 1 83 ? -20.445 2.293 9.378 1.00 82.56 83 THR A C 1
ATOM 592 O O . THR A 1 83 ? -20.962 2.482 10.478 1.00 82.56 83 THR A O 1
ATOM 595 N N . CYS A 1 84 ? -20.829 2.944 8.279 1.00 73.62 84 CYS A N 1
ATOM 596 C CA . CYS A 1 84 ? -21.867 3.972 8.243 1.00 73.62 84 CYS A CA 1
ATOM 597 C C . CYS A 1 84 ? -23.271 3.434 7.942 1.00 73.62 84 CYS A C 1
ATOM 599 O O . CYS A 1 84 ? -24.233 4.186 8.087 1.00 73.62 84 CYS A O 1
ATOM 601 N N . ALA A 1 85 ? -23.418 2.167 7.543 1.00 69.12 85 ALA A N 1
ATOM 602 C CA . ALA A 1 85 ? -24.726 1.545 7.389 1.00 69.12 85 ALA A CA 1
ATOM 603 C C . ALA A 1 85 ? -25.471 1.604 8.739 1.00 69.12 85 ALA A C 1
ATOM 605 O O . ALA A 1 85 ? -24.959 1.099 9.746 1.00 69.12 85 ALA A O 1
ATOM 606 N N . PRO A 1 86 ? -26.649 2.250 8.802 1.00 57.66 86 PRO A N 1
ATOM 607 C CA . PRO A 1 86 ? -27.346 2.482 10.056 1.00 57.66 86 PRO A CA 1
ATOM 608 C C . PRO A 1 86 ? -27.732 1.147 10.692 1.00 57.66 86 PRO A C 1
ATOM 610 O O . PRO A 1 86 ? -28.483 0.356 10.121 1.00 57.66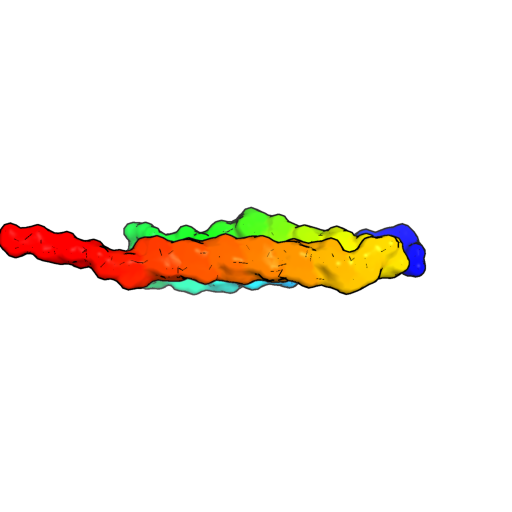 86 PRO A O 1
ATOM 613 N N . ARG A 1 87 ? -27.239 0.904 11.910 1.00 59.97 87 ARG A N 1
ATOM 614 C CA . ARG A 1 87 ? -27.809 -0.117 12.789 1.00 59.97 87 ARG A CA 1
ATOM 615 C C . ARG A 1 87 ? -29.217 0.359 13.144 1.00 59.97 87 ARG A C 1
ATOM 617 O O . ARG A 1 87 ? -29.351 1.327 13.888 1.00 59.97 87 ARG A O 1
ATOM 624 N N . ALA A 1 88 ? -30.249 -0.269 12.583 1.00 59.91 88 ALA A N 1
ATOM 625 C CA . ALA A 1 88 ? -31.621 -0.048 13.028 1.00 59.91 88 ALA A CA 1
ATOM 626 C C . ALA A 1 88 ? -31.675 -0.331 14.539 1.00 59.91 88 ALA A C 1
ATOM 628 O O . ALA A 1 88 ? -31.345 -1.436 14.968 1.00 59.91 88 ALA A O 1
ATOM 629 N N . MET A 1 89 ? -31.997 0.681 15.348 1.00 56.69 89 MET A N 1
ATOM 630 C CA . MET A 1 89 ? -32.194 0.485 16.783 1.00 56.69 89 MET A CA 1
ATOM 631 C C . MET A 1 89 ? -33.490 -0.317 16.977 1.00 56.69 89 MET A C 1
ATOM 633 O O . MET A 1 89 ? -34.523 0.124 16.469 1.00 56.69 89 MET A O 1
ATOM 637 N N . PRO A 1 90 ? -33.473 -1.477 17.658 1.00 57.69 90 PRO A N 1
ATOM 638 C CA . PRO A 1 90 ? -34.708 -2.123 18.082 1.00 57.69 90 PRO A CA 1
ATOM 639 C C . PRO A 1 90 ? -35.336 -1.284 19.205 1.00 57.69 90 PRO A C 1
ATOM 641 O O . PRO A 1 90 ? -34.647 -0.92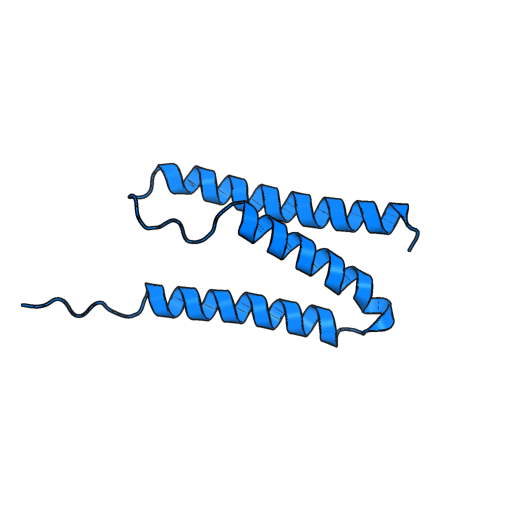7 20.163 1.00 57.69 90 PRO A O 1
ATOM 644 N N . GLY A 1 91 ? -36.604 -0.911 19.012 1.00 67.50 91 GLY A N 1
ATOM 645 C CA . GLY A 1 91 ? -37.433 -0.208 19.997 1.00 67.50 91 GLY A CA 1
ATOM 646 C C . GLY A 1 91 ? -37.980 -1.122 21.081 1.00 67.50 91 GLY A C 1
ATOM 647 O O . GLY A 1 91 ? -37.974 -2.358 20.873 1.00 67.50 91 GLY A O 1
#

Foldseek 3Di:
DDPVVLVVLLVVLLVVLLVVQVVLVVVCVVPDPPPCLDHSVVSSVLSNCLSVQVVCCVPVPCPSSVVSVVVVVVVVVVSVCVVPVDDPDDD

Radius of gyration: 16.83 Å; chains: 1; bounding box: 57×12×41 Å

Organism: NCBI:txid1779329

pLDDT: mean 85.54, std 14.89, range [47.53, 98.12]

Secondary structure (DSSP, 8-state):
--HHHHHHHHHHHHHHHHHHHHHHHHHTTSS-TT-----HHHHHHHHHHHHHHHHHHHHHTTHHHHHHHHHHHHHHHHHHHHHHS--PPP-

Sequence (91 aa):
MTDMELLQRLGLALAIGLLVGLERGWHGRAEREGARVAGVRTFALVGLLGGVTGGLAPVSGAVLPGAALLAVSGLLAVSYWFTCAPRAMPG

InterPro domains:
  IPR049177 MgtC/SapB/SrpB/YhiD, N-terminal domain [PF02308] (10-56)